Protein AF-A0A8T6NXB9-F1 (afdb_monomer_lite)

Radius of gyration: 9.77 Å; chains: 1; bounding box: 21×21×23 Å

pLDDT: mean 90.25, std 6.53, range [58.38, 95.19]

Sequence (51 aa):
MPIDKNVKDQWEKLQSDYNYPVDAMGRPIDQNDQETLNVWREEGIDRFMQK

Secondary structure (DSSP, 8-state):
-PPPHHHHHHHHHHHHT-SS-B-TTSPBPPTT-HHHHHHHHHTTGGGG---

Foldseek 3Di:
DDDDVVLLVQLLVLQLVAQADAASVNHGDDPVPVVRVVVCVVSVSNVSHHD

Structure (mmCIF, N/CA/C/O backbone):
data_AF-A0A8T6NXB9-F1
#
_entry.id   AF-A0A8T6NXB9-F1
#
loop_
_atom_site.group_PDB
_atom_site.id
_atom_site.type_symbol
_atom_site.label_atom_id
_atom_site.label_alt_id
_atom_site.label_comp_id
_atom_site.label_asym_id
_atom_site.label_entity_id
_atom_site.label_seq_id
_atom_site.pdbx_PDB_ins_code
_atom_site.Cartn_x
_atom_site.Cartn_y
_atom_site.Cartn_z
_atom_site.occupancy
_atom_site.B_iso_or_equiv
_atom_site.auth_seq_id
_atom_site.auth_comp_id
_atom_site.auth_asym_id
_atom_site.auth_atom_id
_atom_site.pdbx_PDB_model_num
ATOM 1 N N . MET A 1 1 ? 8.926 9.129 -9.324 1.00 58.38 1 MET A N 1
ATOM 2 C CA . MET A 1 1 ? 8.003 10.023 -10.065 1.00 58.38 1 MET A CA 1
ATOM 3 C C . MET A 1 1 ? 6.791 10.233 -9.180 1.00 58.38 1 MET A C 1
ATOM 5 O O . MET A 1 1 ? 6.411 9.257 -8.549 1.00 58.38 1 MET A O 1
ATOM 9 N N . PRO A 1 2 ? 6.204 11.435 -9.098 1.00 70.50 2 PRO A N 1
ATOM 10 C CA . PRO A 1 2 ? 4.968 11.603 -8.343 1.00 70.50 2 PRO A CA 1
ATOM 11 C C . PRO A 1 2 ? 3.863 10.765 -9.000 1.00 70.50 2 PRO A C 1
ATOM 13 O O . PRO A 1 2 ? 3.628 10.900 -10.204 1.00 70.50 2 PRO A O 1
ATOM 16 N N . ILE A 1 3 ? 3.235 9.872 -8.235 1.00 81.19 3 ILE A N 1
ATOM 17 C CA . ILE A 1 3 ? 2.049 9.141 -8.697 1.00 81.19 3 ILE A CA 1
ATOM 18 C C . ILE A 1 3 ? 0.877 10.109 -8.866 1.00 81.19 3 ILE A C 1
ATOM 20 O O . ILE A 1 3 ? 0.780 11.129 -8.181 1.00 81.19 3 ILE A O 1
ATOM 24 N N . ASP A 1 4 ? -0.017 9.797 -9.804 1.00 89.00 4 ASP A N 1
ATOM 25 C CA . ASP A 1 4 ? -1.240 10.575 -9.985 1.00 89.00 4 ASP A CA 1
ATOM 26 C C . ASP A 1 4 ? -2.045 10.580 -8.679 1.00 89.00 4 ASP A C 1
ATOM 28 O O . ASP A 1 4 ? -2.205 9.547 -8.022 1.00 89.00 4 ASP A O 1
ATOM 32 N N . LYS A 1 5 ? -2.568 11.748 -8.300 1.00 88.44 5 LYS A N 1
ATOM 33 C CA . LYS A 1 5 ? -3.308 11.913 -7.049 1.00 88.44 5 LYS A CA 1
ATOM 34 C C . LYS A 1 5 ? -4.525 10.982 -6.972 1.00 88.44 5 LYS A C 1
ATOM 36 O O . LYS A 1 5 ? -4.802 10.448 -5.907 1.00 88.44 5 LYS A O 1
ATOM 41 N N . ASN A 1 6 ? -5.216 10.733 -8.087 1.00 90.50 6 ASN A N 1
ATOM 42 C CA . ASN A 1 6 ? -6.360 9.817 -8.101 1.00 90.50 6 ASN A CA 1
ATOM 43 C C . ASN A 1 6 ? -5.930 8.375 -7.818 1.00 90.50 6 ASN A C 1
ATOM 45 O O . ASN A 1 6 ? -6.629 7.643 -7.120 1.00 90.50 6 ASN A O 1
ATOM 49 N N . VAL A 1 7 ? -4.769 7.977 -8.347 1.00 89.56 7 VAL A N 1
ATOM 50 C CA . VAL A 1 7 ? -4.186 6.655 -8.095 1.00 89.56 7 VAL A CA 1
ATOM 51 C C . VAL A 1 7 ? -3.810 6.536 -6.625 1.00 89.56 7 VAL A C 1
ATOM 53 O O . VAL A 1 7 ? -4.140 5.530 -6.008 1.00 89.56 7 VAL A O 1
ATOM 56 N N . LYS A 1 8 ? -3.203 7.576 -6.044 1.00 91.00 8 LYS A N 1
ATOM 57 C CA . LYS A 1 8 ? -2.885 7.624 -4.614 1.00 91.00 8 LYS A CA 1
ATOM 58 C C . LYS A 1 8 ? -4.132 7.508 -3.734 1.00 91.00 8 LYS A C 1
ATOM 60 O O . LYS A 1 8 ? -4.186 6.616 -2.898 1.00 91.00 8 LYS A O 1
ATOM 65 N N . ASP A 1 9 ? -5.150 8.335 -3.965 1.00 92.62 9 ASP A N 1
ATOM 66 C CA . ASP A 1 9 ? -6.393 8.326 -3.179 1.00 92.62 9 ASP A CA 1
ATOM 67 C C . ASP A 1 9 ? -7.099 6.953 -3.251 1.00 92.62 9 ASP A C 1
ATOM 69 O O . ASP A 1 9 ? -7.701 6.488 -2.279 1.00 92.62 9 ASP A O 1
ATOM 73 N N . GLN A 1 10 ? -7.035 6.278 -4.405 1.00 93.31 10 GLN A N 1
ATOM 74 C CA . GLN A 1 10 ? -7.555 4.918 -4.560 1.00 93.31 10 GLN A CA 1
ATOM 75 C C . GLN A 1 10 ? -6.679 3.884 -3.841 1.00 93.31 10 GLN A C 1
ATOM 77 O O . GLN A 1 10 ? -7.204 2.971 -3.206 1.00 93.31 10 GLN A O 1
ATOM 82 N N . TRP A 1 11 ? -5.360 4.029 -3.925 1.00 93.44 11 TRP A N 1
ATOM 83 C CA . TRP A 1 11 ? -4.400 3.140 -3.285 1.00 93.44 11 TRP A CA 1
ATOM 84 C C . TRP A 1 11 ? -4.510 3.191 -1.757 1.00 93.44 11 TRP A C 1
ATOM 86 O O . TRP A 1 11 ? -4.559 2.143 -1.119 1.00 93.44 11 TRP A O 1
ATOM 96 N N . GLU A 1 12 ? -4.653 4.382 -1.170 1.00 93.81 12 GLU A N 1
ATOM 97 C CA . GLU A 1 12 ? -4.887 4.563 0.269 1.00 93.81 12 GLU A CA 1
ATOM 98 C C . GLU A 1 12 ? -6.161 3.842 0.732 1.00 93.81 12 GLU A C 1
ATOM 100 O O . GLU A 1 12 ? -6.143 3.126 1.735 1.00 93.81 12 GLU A O 1
ATOM 105 N N . LYS A 1 13 ? -7.257 3.965 -0.032 1.00 93.38 13 LYS A N 1
ATOM 106 C CA . LYS A 1 13 ? -8.507 3.244 0.254 1.00 93.38 13 LYS A CA 1
ATOM 107 C C . LYS A 1 13 ? -8.309 1.738 0.210 1.00 93.38 13 LYS A C 1
ATOM 109 O O . LYS A 1 13 ? -8.701 1.055 1.149 1.00 93.38 13 LYS A O 1
ATOM 114 N N . LEU A 1 14 ? -7.672 1.236 -0.846 1.00 93.56 14 LEU A N 1
ATOM 115 C CA . LEU A 1 14 ? -7.395 -0.191 -0.978 1.00 93.56 14 LEU A CA 1
ATOM 116 C C . LEU A 1 14 ? -6.540 -0.687 0.187 1.00 93.56 14 LEU A C 1
ATOM 118 O O . LEU A 1 14 ? -6.882 -1.691 0.795 1.00 93.56 14 LEU A O 1
ATOM 122 N N . GLN A 1 15 ? -5.476 0.030 0.554 1.00 93.31 15 GLN A N 1
ATOM 123 C CA . GLN A 1 15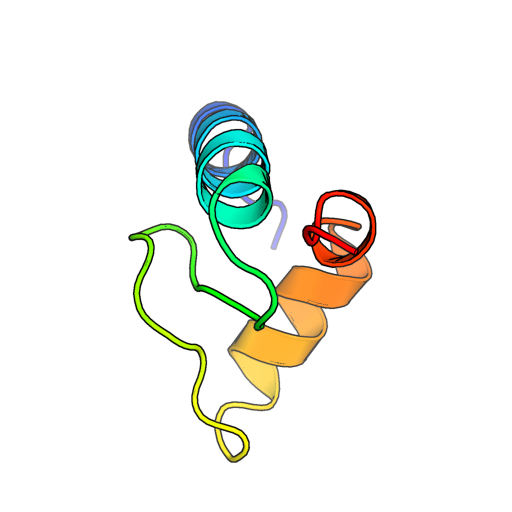 ? -4.607 -0.373 1.656 1.00 93.31 15 GLN A CA 1
ATOM 124 C C . GLN A 1 15 ? -5.353 -0.476 2.993 1.00 93.31 15 GLN A C 1
ATOM 126 O O . GLN A 1 15 ? -4.994 -1.329 3.802 1.00 93.31 15 GLN A O 1
ATOM 131 N N . SER A 1 16 ? -6.393 0.335 3.211 1.00 93.50 16 SER A N 1
ATOM 132 C CA . SER A 1 16 ? -7.201 0.277 4.435 1.00 93.50 16 SER A CA 1
ATOM 133 C C . SER A 1 16 ? -8.019 -0.999 4.615 1.00 93.50 16 SER A C 1
ATOM 135 O O . SER A 1 16 ? -8.356 -1.343 5.749 1.00 93.50 16 SER A O 1
ATOM 137 N N . ASP A 1 17 ? -8.247 -1.741 3.531 1.00 93.38 17 ASP A N 1
ATOM 138 C CA . ASP A 1 17 ? -8.933 -3.034 3.553 1.00 93.38 17 ASP A CA 1
ATOM 139 C C . ASP A 1 17 ? -7.974 -4.216 3.806 1.00 93.38 17 ASP A C 1
ATOM 141 O O . ASP A 1 17 ? -8.422 -5.349 3.993 1.00 93.38 17 ASP A O 1
ATOM 145 N N . TYR A 1 18 ? -6.654 -3.978 3.809 1.00 93.12 18 TYR A N 1
ATOM 146 C CA . TYR A 1 18 ? -5.637 -5.026 3.927 1.00 93.12 18 TYR A CA 1
ATOM 147 C C . TYR A 1 18 ? -4.642 -4.756 5.063 1.00 93.12 18 TYR A C 1
ATOM 149 O O . TYR A 1 18 ? -4.179 -3.638 5.295 1.00 93.12 18 TYR A O 1
ATOM 157 N N . ASN A 1 19 ? -4.231 -5.829 5.739 1.00 92.25 19 ASN A N 1
ATOM 158 C CA . ASN A 1 19 ? -3.187 -5.816 6.770 1.00 92.25 19 ASN A CA 1
ATOM 159 C C . ASN A 1 19 ? -1.785 -6.155 6.220 1.00 92.25 19 ASN A C 1
ATOM 161 O O . ASN A 1 19 ? -0.869 -6.474 6.976 1.00 92.25 19 ASN A O 1
ATOM 165 N N . TYR A 1 20 ? -1.625 -6.129 4.898 1.00 92.75 20 TYR A N 1
ATOM 166 C CA . TYR A 1 20 ? -0.370 -6.377 4.195 1.00 92.75 20 TYR A CA 1
ATOM 167 C C . TYR A 1 20 ? -0.172 -5.336 3.086 1.00 92.75 20 TYR A C 1
ATOM 169 O O . TYR A 1 20 ? -1.157 -4.753 2.626 1.00 92.75 20 TYR A O 1
ATOM 177 N N . PRO A 1 21 ? 1.071 -5.091 2.632 1.00 93.94 21 PRO A N 1
ATOM 178 C CA . PRO A 1 21 ? 1.335 -4.127 1.569 1.00 93.94 21 PRO A CA 1
ATOM 179 C C . PRO A 1 21 ? 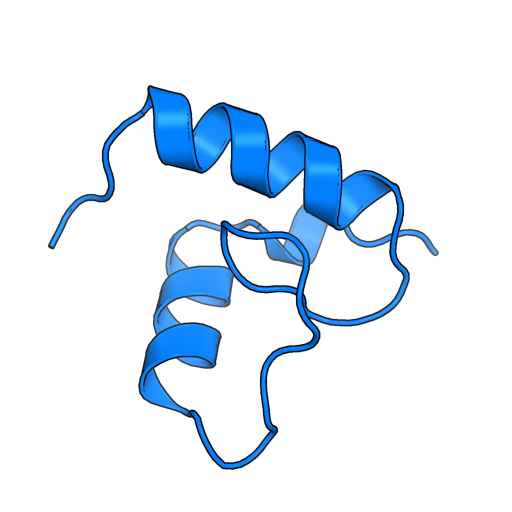0.654 -4.549 0.264 1.00 93.94 21 PRO A C 1
ATOM 181 O O . PRO A 1 21 ? 0.904 -5.649 -0.237 1.00 93.94 21 PRO A O 1
ATOM 184 N N . VAL A 1 22 ? -0.182 -3.675 -0.293 1.00 95.19 22 VAL A N 1
ATOM 185 C CA . VAL A 1 22 ? -0.793 -3.853 -1.620 1.00 95.19 22 VAL A CA 1
ATOM 186 C C . VAL A 1 22 ? -0.309 -2.794 -2.593 1.00 95.19 22 VAL A C 1
ATOM 188 O O . VAL A 1 22 ? 0.067 -1.709 -2.169 1.00 95.19 22 VAL A O 1
ATOM 191 N N . ASP A 1 23 ? -0.298 -3.104 -3.886 1.00 92.69 23 ASP A N 1
ATOM 192 C CA . ASP A 1 23 ? -0.035 -2.155 -4.964 1.00 92.69 23 ASP A CA 1
ATOM 193 C C . ASP A 1 23 ? -1.272 -1.281 -5.249 1.00 92.69 23 ASP A C 1
ATOM 195 O O . ASP A 1 23 ? -2.353 -1.483 -4.688 1.00 92.69 23 ASP A O 1
ATOM 199 N N . ALA A 1 24 ? -1.141 -0.313 -6.158 1.00 89.25 24 ALA A N 1
ATOM 200 C CA . ALA A 1 24 ? -2.237 0.585 -6.536 1.00 89.25 24 ALA A CA 1
ATOM 201 C C . ALA A 1 24 ? -3.432 -0.117 -7.224 1.00 89.25 24 ALA A C 1
ATOM 203 O O . ALA A 1 24 ? -4.451 0.518 -7.500 1.00 89.25 24 ALA A O 1
ATOM 204 N N . MET A 1 25 ? -3.321 -1.417 -7.513 1.00 89.00 25 MET A N 1
ATOM 205 C CA . MET A 1 25 ? -4.395 -2.263 -8.038 1.00 89.00 25 MET A CA 1
ATOM 206 C C . MET A 1 25 ? -5.004 -3.170 -6.956 1.00 89.00 25 MET A C 1
ATOM 208 O O . MET A 1 25 ? -5.927 -3.927 -7.254 1.00 89.00 25 MET A O 1
ATOM 212 N N . GLY A 1 26 ? -4.517 -3.102 -5.712 1.00 89.62 26 GLY A N 1
ATOM 213 C CA . GLY A 1 26 ? -4.984 -3.925 -4.596 1.00 89.62 26 GLY A CA 1
ATOM 214 C C . GLY A 1 26 ? -4.388 -5.333 -4.576 1.00 89.62 26 GLY A C 1
ATOM 215 O O . GLY A 1 26 ? -4.900 -6.205 -3.876 1.00 89.62 26 GLY A O 1
ATOM 216 N N . ARG A 1 27 ? -3.325 -5.591 -5.345 1.00 93.00 27 ARG A N 1
ATOM 217 C CA . ARG A 1 27 ? -2.619 -6.878 -5.330 1.00 93.00 27 ARG A CA 1
ATOM 218 C C . ARG A 1 27 ? -1.516 -6.837 -4.274 1.00 93.00 27 ARG A C 1
ATOM 220 O O . ARG A 1 27 ? -0.886 -5.795 -4.134 1.00 93.00 27 ARG A O 1
ATOM 227 N N . PRO A 1 28 ? -1.240 -7.934 -3.550 1.00 94.25 28 PRO A N 1
ATOM 228 C CA . PRO A 1 28 ? -0.118 -7.975 -2.616 1.00 94.25 28 PRO A CA 1
ATOM 229 C C . PRO A 1 28 ? 1.193 -7.596 -3.315 1.00 94.25 28 PRO A C 1
ATOM 231 O O . PRO A 1 28 ? 1.490 -8.133 -4.385 1.00 94.25 28 PRO A O 1
ATOM 234 N N . ILE A 1 29 ? 1.971 -6.691 -2.719 1.00 93.81 29 ILE A N 1
ATOM 235 C CA . ILE A 1 29 ? 3.306 -6.359 -3.227 1.00 93.81 29 ILE A CA 1
ATOM 236 C C . ILE A 1 29 ? 4.245 -7.517 -2.882 1.00 93.81 29 ILE A C 1
ATOM 238 O O . ILE A 1 29 ? 4.310 -7.953 -1.729 1.00 93.81 29 ILE A O 1
ATOM 242 N N . ASP A 1 30 ? 4.980 -8.013 -3.875 1.00 92.88 30 ASP A N 1
ATOM 243 C CA . ASP A 1 30 ? 6.008 -9.028 -3.651 1.00 92.88 30 ASP A CA 1
ATOM 244 C C . ASP A 1 30 ? 7.148 -8.450 -2.796 1.00 92.88 30 ASP A C 1
ATOM 246 O O . ASP A 1 30 ? 7.582 -7.317 -2.995 1.00 92.88 30 ASP A O 1
ATOM 250 N N . GLN A 1 31 ? 7.685 -9.230 -1.856 1.00 88.88 31 GLN A N 1
ATOM 251 C CA . GLN A 1 31 ? 8.801 -8.780 -1.014 1.00 88.88 31 GLN A CA 1
ATOM 252 C C . GLN A 1 31 ? 10.088 -8.506 -1.807 1.00 88.88 31 GLN A C 1
ATOM 254 O O . GLN A 1 31 ? 10.960 -7.770 -1.342 1.00 88.88 31 GLN A O 1
ATOM 259 N N . ASN A 1 32 ? 10.214 -9.086 -3.000 1.00 92.88 32 ASN A N 1
ATOM 260 C CA . ASN A 1 32 ? 11.325 -8.842 -3.911 1.00 92.88 32 ASN A CA 1
ATOM 261 C C . ASN A 1 32 ? 11.101 -7.604 -4.789 1.00 92.88 32 ASN A C 1
ATOM 263 O O . ASN A 1 32 ? 12.067 -7.084 -5.348 1.00 92.88 32 ASN A O 1
ATOM 267 N N . ASP A 1 33 ? 9.866 -7.099 -4.883 1.00 91.69 33 ASP A N 1
ATOM 268 C CA . ASP A 1 33 ? 9.544 -5.855 -5.582 1.00 91.69 33 ASP A CA 1
ATOM 269 C C . ASP A 1 33 ? 9.832 -4.647 -4.680 1.00 91.69 33 ASP A C 1
ATOM 271 O O . ASP A 1 33 ? 8.956 -3.966 -4.139 1.00 91.69 33 ASP A O 1
ATOM 275 N N . GLN A 1 34 ? 11.129 -4.414 -4.486 1.00 92.88 34 GLN A N 1
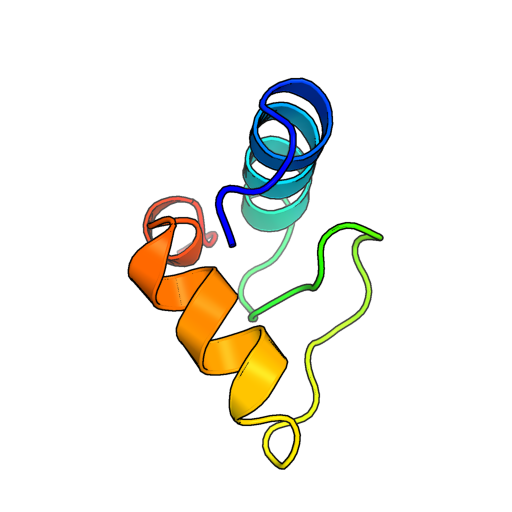ATOM 276 C CA . GLN A 1 34 ? 11.642 -3.319 -3.671 1.00 92.88 34 GLN A CA 1
ATOM 277 C C . GLN A 1 34 ? 11.251 -1.952 -4.238 1.00 92.88 34 GLN A C 1
ATOM 279 O O . GLN A 1 34 ? 11.113 -1.002 -3.474 1.00 92.88 34 GLN A O 1
ATOM 284 N N . GLU A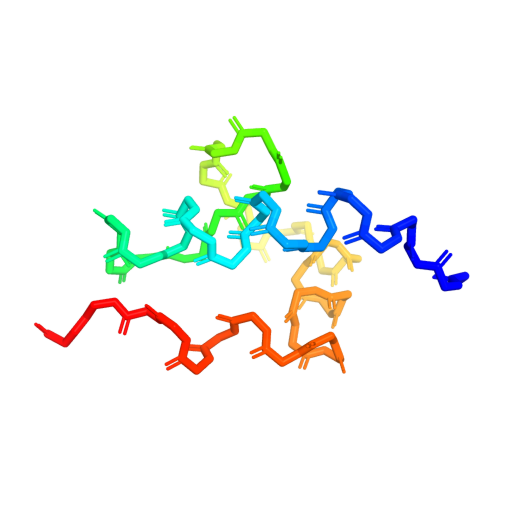 1 35 ? 11.056 -1.837 -5.553 1.00 91.62 35 GLU A N 1
ATOM 285 C CA . GLU A 1 35 ? 10.660 -0.579 -6.183 1.00 91.62 35 GLU A CA 1
ATOM 286 C C . GLU A 1 35 ? 9.251 -0.183 -5.740 1.00 91.62 35 GLU A C 1
ATOM 288 O O . GLU A 1 35 ? 9.067 0.891 -5.160 1.00 91.62 35 GLU A O 1
ATOM 293 N N . THR A 1 36 ? 8.278 -1.084 -5.904 1.00 90.50 36 THR A N 1
ATOM 294 C CA . THR A 1 36 ? 6.894 -0.829 -5.490 1.00 90.50 36 THR A CA 1
ATOM 295 C C . THR A 1 36 ? 6.786 -0.658 -3.973 1.00 90.50 36 THR A C 1
ATOM 297 O O . THR A 1 36 ? 6.069 0.230 -3.510 1.00 90.50 36 THR A O 1
ATOM 300 N N . LEU A 1 37 ? 7.538 -1.436 -3.181 1.00 92.94 37 LEU A N 1
ATOM 301 C CA . LEU A 1 37 ? 7.593 -1.275 -1.721 1.00 92.94 37 LEU A CA 1
ATOM 302 C C . LEU A 1 37 ? 8.144 0.087 -1.290 1.00 92.94 37 LEU A C 1
ATOM 304 O O . LEU A 1 37 ? 7.633 0.678 -0.336 1.00 92.94 37 LEU A O 1
ATOM 308 N N . ASN A 1 38 ? 9.181 0.582 -1.964 1.00 93.25 38 ASN A N 1
ATOM 309 C CA . ASN A 1 38 ? 9.755 1.887 -1.659 1.00 93.25 38 ASN A CA 1
ATOM 310 C C . ASN A 1 38 ? 8.765 2.997 -1.995 1.00 93.25 38 ASN A C 1
ATOM 312 O O . 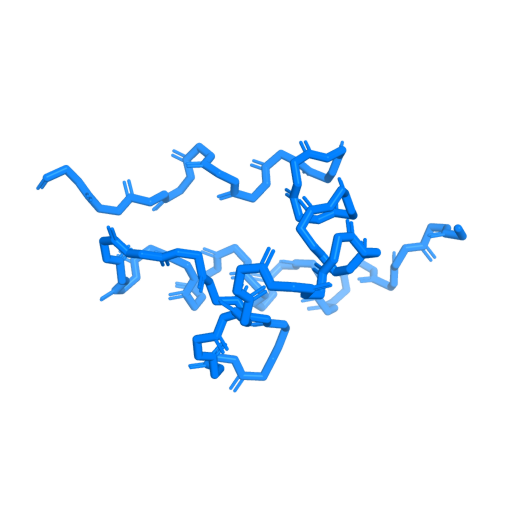ASN A 1 38 ? 8.499 3.822 -1.129 1.00 93.25 38 ASN A O 1
ATOM 316 N N . VAL A 1 39 ? 8.144 2.962 -3.179 1.00 92.12 39 VAL A N 1
ATOM 317 C CA . VAL 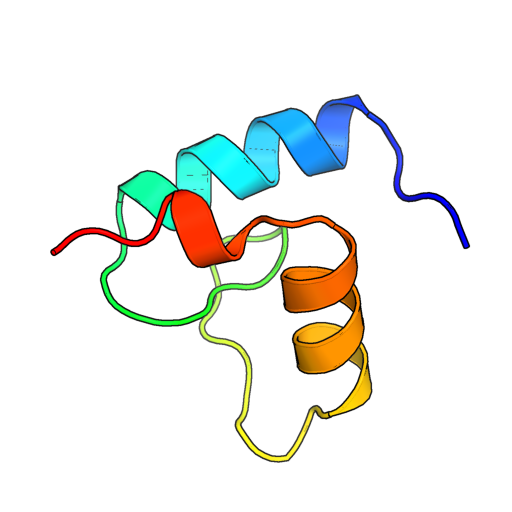A 1 39 ? 7.102 3.932 -3.559 1.00 92.12 39 VAL A CA 1
ATOM 318 C C . VAL A 1 39 ? 5.948 3.908 -2.559 1.00 92.12 39 VAL A C 1
ATOM 320 O O . VAL A 1 39 ? 5.520 4.953 -2.082 1.00 92.12 39 VAL A O 1
ATOM 323 N N . TRP A 1 40 ? 5.482 2.721 -2.177 1.00 92.00 40 TRP A N 1
ATOM 324 C CA . TRP A 1 40 ? 4.408 2.546 -1.201 1.00 92.00 40 TRP A CA 1
ATOM 325 C C . TRP A 1 40 ? 4.730 3.190 0.163 1.00 92.00 40 TRP A C 1
ATOM 327 O O . TRP A 1 40 ? 3.870 3.853 0.749 1.00 92.00 40 TRP A O 1
ATOM 337 N N . ARG A 1 41 ? 5.977 3.070 0.649 1.00 92.19 41 ARG A N 1
ATOM 338 C CA . ARG A 1 41 ? 6.430 3.741 1.886 1.00 92.19 41 ARG A CA 1
ATOM 339 C C . ARG A 1 41 ? 6.654 5.239 1.707 1.00 92.19 41 ARG A C 1
ATOM 341 O O . ARG A 1 41 ? 6.280 6.012 2.583 1.00 92.19 41 ARG A O 1
ATOM 348 N N . GLU A 1 42 ? 7.281 5.658 0.611 1.00 92.88 42 GLU A N 1
ATOM 349 C CA . GLU A 1 42 ? 7.566 7.070 0.321 1.00 92.88 42 GLU A CA 1
ATOM 350 C C . GLU A 1 42 ? 6.276 7.883 0.187 1.00 92.88 42 GLU A C 1
ATOM 352 O O . GLU A 1 42 ? 6.191 9.011 0.673 1.00 92.88 42 GLU A O 1
ATOM 357 N N . GLU A 1 43 ? 5.243 7.279 -0.398 1.00 90.44 43 GLU A N 1
ATOM 358 C CA . GLU A 1 43 ? 3.921 7.880 -0.538 1.00 90.44 43 GLU A CA 1
ATOM 359 C C . GLU A 1 43 ? 3.099 7.842 0.761 1.00 90.44 43 GLU A C 1
ATOM 361 O O . GLU A 1 43 ? 2.077 8.529 0.853 1.00 90.44 43 GLU A O 1
ATOM 366 N N . GLY A 1 44 ? 3.564 7.115 1.784 1.00 92.06 44 GLY A N 1
ATOM 367 C CA . GLY A 1 44 ? 2.937 7.029 3.105 1.00 92.06 44 GLY A CA 1
ATOM 368 C C . GLY A 1 44 ? 1.691 6.145 3.150 1.00 92.06 44 GLY A C 1
ATOM 369 O O . GLY A 1 44 ? 0.851 6.318 4.038 1.00 92.06 44 GLY A O 1
ATOM 370 N N . ILE A 1 45 ? 1.554 5.226 2.189 1.00 93.00 45 ILE A N 1
ATOM 371 C CA . ILE A 1 45 ? 0.404 4.320 2.074 1.00 93.00 45 ILE A CA 1
ATOM 372 C C . ILE A 1 45 ? 0.386 3.324 3.244 1.00 93.00 45 ILE A C 1
ATOM 374 O O . ILE A 1 45 ? -0.675 2.930 3.723 1.00 93.00 45 ILE A O 1
ATOM 378 N N . ASP A 1 46 ? 1.558 2.996 3.787 1.00 91.56 46 ASP A N 1
ATOM 379 C CA . ASP A 1 46 ? 1.760 2.129 4.951 1.00 91.56 46 ASP A CA 1
ATOM 380 C C . ASP A 1 46 ? 0.932 2.496 6.183 1.00 91.56 46 ASP A C 1
ATOM 382 O O . ASP A 1 46 ? 0.504 1.620 6.935 1.00 91.56 46 ASP A O 1
ATOM 386 N N . ARG A 1 47 ? 0.642 3.784 6.362 1.00 92.94 47 ARG A N 1
ATOM 387 C CA . ARG A 1 47 ? -0.134 4.300 7.496 1.00 92.94 47 ARG A CA 1
ATOM 388 C C . ARG A 1 47 ? -1.593 3.871 7.485 1.00 92.94 47 ARG A C 1
ATOM 390 O O . ARG A 1 47 ? -2.238 3.920 8.531 1.00 92.94 47 ARG A O 1
ATOM 397 N N . PHE A 1 48 ? -2.104 3.489 6.321 1.00 92.81 48 PHE A N 1
ATOM 398 C CA . PHE A 1 48 ? -3.486 3.065 6.147 1.00 92.81 48 PHE A CA 1
ATOM 399 C C . PHE A 1 48 ? -3.664 1.567 6.366 1.00 92.81 48 PHE A C 1
ATOM 401 O O . PHE A 1 48 ? -4.793 1.105 6.361 1.00 92.81 48 PHE A O 1
ATOM 408 N N . MET A 1 49 ? -2.589 0.810 6.593 1.00 89.75 49 MET A N 1
ATOM 409 C CA . MET A 1 49 ? -2.670 -0.631 6.810 1.00 89.75 49 MET A CA 1
ATOM 410 C C . MET A 1 49 ? -3.533 -0.963 8.036 1.00 89.75 49 MET A C 1
ATOM 412 O O . MET A 1 49 ? -3.382 -0.363 9.107 1.00 89.75 49 MET A O 1
ATOM 416 N N . GLN A 1 50 ? -4.441 -1.929 7.882 1.00 85.19 50 GLN A N 1
ATOM 417 C CA . GLN A 1 50 ? -5.309 -2.351 8.976 1.00 85.19 50 GLN A CA 1
ATOM 418 C C . GLN A 1 50 ? -4.474 -3.006 10.094 1.00 85.19 50 GLN A C 1
ATOM 420 O O . GLN A 1 50 ? -3.599 -3.828 9.816 1.00 85.19 50 GLN A O 1
ATOM 425 N N . LYS A 1 51 ? -4.732 -2.618 11.351 1.00 70.75 51 LYS A N 1
ATOM 426 C CA . LYS A 1 51 ? -4.100 -3.207 12.545 1.00 70.75 51 LYS A CA 1
ATOM 427 C C . LYS A 1 51 ? -4.730 -4.533 12.945 1.00 70.75 51 LYS A C 1
ATOM 429 O O . LYS A 1 51 ? -5.974 -4.631 12.848 1.00 70.75 51 LYS A O 1
#